Protein AF-A0A1S2LQ61-F1 (afdb_monomer)

Structure (mmCIF, N/CA/C/O backbone):
data_AF-A0A1S2LQ61-F1
#
_entry.id   AF-A0A1S2LQ61-F1
#
loop_
_atom_site.group_PDB
_atom_site.id
_atom_site.type_symbol
_atom_site.label_atom_id
_atom_site.label_alt_id
_atom_site.label_comp_id
_atom_site.label_asym_id
_atom_site.label_entity_id
_atom_site.label_seq_id
_atom_site.pdbx_PDB_ins_code
_atom_site.Cartn_x
_atom_site.Cartn_y
_atom_site.Cartn_z
_atom_site.occupancy
_atom_site.B_iso_or_equiv
_atom_site.auth_seq_id
_atom_site.auth_comp_id
_atom_site.auth_asym_id
_atom_site.auth_atom_id
_atom_site.pdbx_PDB_model_num
ATOM 1 N N . MET A 1 1 ? 24.768 -27.689 24.091 1.00 40.69 1 MET A N 1
ATOM 2 C CA . MET A 1 1 ? 24.657 -27.642 22.615 1.00 40.69 1 MET A CA 1
ATOM 3 C C . MET A 1 1 ? 25.327 -26.343 22.169 1.00 40.69 1 MET A C 1
ATOM 5 O O . MET A 1 1 ? 24.900 -25.297 22.621 1.00 40.69 1 MET A O 1
ATOM 9 N N . LYS A 1 2 ? 26.604 -26.381 21.751 1.00 33.28 2 LYS A N 1
ATOM 10 C CA . LYS A 1 2 ? 27.076 -26.155 20.360 1.00 33.28 2 LYS A CA 1
ATOM 11 C C . LYS A 1 2 ? 26.315 -24.999 19.668 1.00 33.28 2 LYS A C 1
ATOM 13 O O . LYS A 1 2 ? 25.156 -25.185 19.351 1.00 33.28 2 LYS A O 1
ATOM 18 N N . LYS A 1 3 ? 26.871 -23.776 19.663 1.00 41.16 3 LYS A N 1
ATOM 19 C CA . LYS A 1 3 ? 27.756 -23.155 18.635 1.00 41.16 3 LYS A CA 1
ATOM 20 C C . LYS A 1 3 ? 26.956 -22.423 17.545 1.00 41.16 3 LYS A C 1
ATOM 22 O O . LYS A 1 3 ? 26.453 -23.131 16.698 1.00 41.16 3 LYS A O 1
ATOM 27 N N . TYR A 1 4 ? 26.996 -21.084 17.519 1.00 42.62 4 TYR A N 1
ATOM 28 C CA . TYR A 1 4 ? 27.069 -20.209 16.322 1.00 42.62 4 TYR A CA 1
ATOM 29 C C . TYR A 1 4 ? 27.615 -18.849 16.813 1.00 42.62 4 TYR A C 1
ATOM 31 O O . TYR A 1 4 ? 26.923 -18.117 17.503 1.00 42.62 4 TYR A O 1
ATOM 39 N N . ILE A 1 5 ? 28.937 -18.651 16.880 1.00 45.22 5 ILE A N 1
ATOM 40 C CA . ILE A 1 5 ? 29.754 -17.998 15.837 1.00 45.22 5 ILE A CA 1
ATOM 41 C C . ILE A 1 5 ? 29.029 -16.778 15.261 1.00 45.22 5 ILE A C 1
ATOM 43 O O . ILE A 1 5 ? 28.232 -16.896 14.340 1.00 45.22 5 ILE A O 1
ATOM 47 N N . PHE A 1 6 ? 29.344 -15.617 15.827 1.00 44.53 6 PHE A N 1
ATOM 48 C CA . PHE A 1 6 ? 28.932 -14.301 15.359 1.00 44.53 6 PHE A CA 1
ATOM 49 C C . PHE A 1 6 ? 30.201 -13.551 14.942 1.00 44.53 6 PHE A C 1
ATOM 51 O O . PHE A 1 6 ? 30.711 -12.732 15.698 1.00 44.53 6 PHE A O 1
ATOM 58 N N . ILE A 1 7 ? 30.802 -13.933 13.809 1.00 45.78 7 ILE A N 1
ATOM 59 C CA . ILE A 1 7 ? 31.988 -13.263 13.252 1.00 45.78 7 ILE A CA 1
ATOM 60 C C . ILE A 1 7 ? 31.924 -13.268 11.715 1.00 45.78 7 ILE A C 1
ATOM 62 O O . ILE A 1 7 ? 32.084 -14.315 11.096 1.00 45.78 7 ILE A O 1
ATOM 66 N N . LEU A 1 8 ? 31.755 -12.044 11.195 1.00 36.47 8 LEU A N 1
ATOM 67 C CA . LEU A 1 8 ? 32.285 -11.425 9.968 1.00 36.47 8 LEU A CA 1
ATOM 68 C C . LEU A 1 8 ? 31.978 -12.005 8.575 1.00 36.47 8 LEU A C 1
ATOM 70 O O . LEU A 1 8 ? 32.257 -13.164 8.295 1.00 36.47 8 LEU A O 1
ATOM 74 N N . ILE A 1 9 ? 31.587 -11.085 7.673 1.00 39.06 9 ILE A N 1
ATOM 75 C CA . ILE A 1 9 ? 32.210 -10.690 6.377 1.00 39.06 9 ILE A CA 1
ATOM 76 C C . ILE A 1 9 ? 31.086 -9.923 5.621 1.00 39.06 9 ILE A C 1
ATOM 78 O O . ILE A 1 9 ? 30.027 -10.492 5.405 1.00 39.06 9 ILE A O 1
ATOM 82 N N . ILE A 1 10 ? 31.144 -8.617 5.309 1.00 45.34 10 ILE A N 1
ATOM 83 C CA . ILE A 1 10 ? 32.149 -7.909 4.497 1.00 45.34 10 ILE A CA 1
ATOM 84 C C . ILE A 1 10 ? 32.281 -6.432 4.937 1.00 45.34 10 ILE A C 1
ATOM 86 O O . ILE A 1 10 ? 31.367 -5.633 4.766 1.00 45.34 10 ILE A O 1
ATOM 90 N N . PHE A 1 11 ? 33.474 -6.065 5.416 1.00 49.84 11 PHE A N 1
ATOM 91 C CA . PHE A 1 11 ? 34.022 -4.706 5.353 1.00 49.84 11 PHE A CA 1
ATOM 92 C C . PHE A 1 11 ? 35.117 -4.723 4.277 1.00 49.84 11 PHE A C 1
ATOM 94 O O . PHE A 1 11 ? 36.291 -4.906 4.578 1.00 49.84 11 PHE A O 1
ATOM 101 N N . VAL A 1 12 ? 34.699 -4.661 3.013 1.00 39.66 12 VAL A N 1
ATOM 102 C CA . VAL A 1 12 ? 35.484 -4.409 1.789 1.00 39.66 12 VAL A CA 1
ATOM 103 C C . VAL A 1 12 ? 34.396 -3.932 0.810 1.00 39.66 12 VAL A C 1
ATOM 105 O O . VAL A 1 12 ? 33.508 -4.701 0.482 1.00 39.66 12 VAL A O 1
ATOM 108 N N . ILE A 1 13 ? 34.276 -2.679 0.391 1.00 43.69 13 ILE A N 1
ATOM 109 C CA . ILE A 1 13 ? 35.178 -1.981 -0.515 1.00 43.69 13 ILE A CA 1
ATOM 110 C C . ILE A 1 13 ? 34.813 -0.486 -0.406 1.00 43.69 13 ILE A C 1
ATOM 112 O O . ILE A 1 13 ? 33.840 -0.024 -0.996 1.00 43.69 13 ILE A O 1
ATOM 116 N N . SER A 1 14 ? 35.624 0.306 0.296 1.00 42.75 14 SER A N 1
ATOM 117 C CA . SER A 1 14 ? 35.882 1.664 -0.189 1.00 42.75 14 SER A CA 1
ATOM 118 C C . SER A 1 14 ? 36.549 1.498 -1.559 1.00 42.75 14 SER A C 1
ATOM 120 O O . SER A 1 14 ? 37.533 0.765 -1.633 1.00 42.75 14 SER A O 1
ATOM 122 N N . 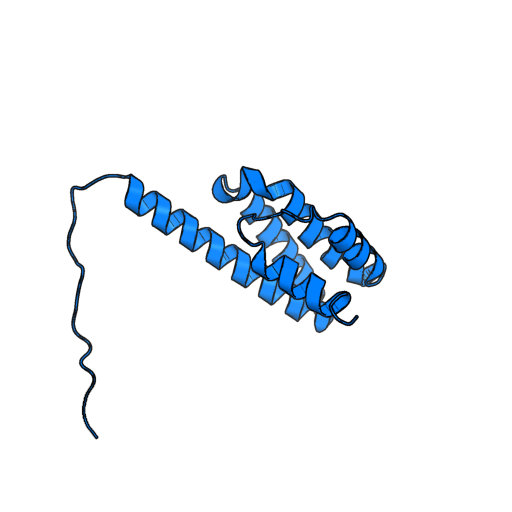SER A 1 15 ? 36.032 2.154 -2.609 1.00 40.84 15 SER A N 1
ATOM 123 C CA . SER A 1 15 ? 36.594 2.288 -3.979 1.00 40.84 15 SER A CA 1
ATOM 124 C C . SER A 1 15 ? 36.119 1.380 -5.143 1.00 40.84 15 SER A C 1
ATOM 126 O O . SER A 1 15 ? 36.878 1.180 -6.085 1.00 40.84 15 SER A O 1
ATOM 128 N N . ILE A 1 16 ? 34.849 0.939 -5.168 1.00 47.12 16 ILE A N 1
ATOM 129 C CA . ILE A 1 16 ? 34.106 0.540 -6.397 1.00 47.12 16 ILE A CA 1
ATOM 130 C C . ILE A 1 16 ? 32.624 0.939 -6.197 1.00 47.12 16 ILE A C 1
ATOM 132 O O . ILE A 1 16 ? 31.835 0.164 -5.686 1.00 47.12 16 ILE A O 1
ATOM 136 N N . GLY A 1 17 ? 32.263 2.217 -6.336 1.00 42.59 17 GLY A N 1
ATOM 137 C CA . GLY A 1 17 ? 31.536 2.710 -7.515 1.00 42.59 17 GLY A CA 1
ATOM 138 C C . GLY A 1 17 ? 30.045 2.914 -7.190 1.00 42.59 17 GLY A C 1
ATOM 139 O O . GLY A 1 17 ? 29.360 1.937 -6.911 1.00 42.59 17 GLY A O 1
ATOM 140 N N . CYS A 1 18 ? 29.551 4.161 -7.228 1.00 52.66 18 CYS A N 1
ATOM 141 C CA . CYS A 1 18 ? 28.239 4.665 -6.749 1.00 52.66 18 CYS A CA 1
ATOM 142 C C . CYS A 1 18 ? 26.962 3.832 -7.035 1.00 52.66 18 CYS A C 1
ATOM 144 O O . CYS A 1 18 ? 25.899 4.151 -6.518 1.00 52.66 18 CYS A O 1
ATOM 146 N N . SER A 1 19 ? 27.026 2.777 -7.849 1.00 57.53 19 SER A N 1
ATOM 147 C CA . SER A 1 19 ? 25.897 1.902 -8.185 1.00 57.53 19 SER A CA 1
ATOM 148 C C . SER A 1 19 ? 25.439 0.963 -7.058 1.00 57.53 19 SER A C 1
ATOM 150 O O . SER A 1 19 ? 24.285 0.546 -7.056 1.00 57.53 19 SER A O 1
ATOM 152 N N . GLN A 1 20 ? 26.309 0.612 -6.102 1.00 59.50 20 GLN A N 1
ATOM 153 C CA . GLN A 1 20 ? 25.947 -0.339 -5.042 1.00 59.50 20 GLN A CA 1
ATOM 154 C C . GLN A 1 20 ? 25.180 0.342 -3.897 1.00 59.50 20 GLN A C 1
ATOM 156 O O . GLN A 1 20 ? 24.223 -0.229 -3.388 1.00 59.50 20 GLN A O 1
ATOM 161 N N . GLU A 1 21 ? 25.536 1.587 -3.560 1.00 68.31 21 GLU A N 1
ATOM 162 C CA . GLU A 1 21 ? 24.809 2.419 -2.587 1.00 68.31 21 GLU A CA 1
ATOM 163 C C . GLU A 1 21 ? 23.395 2.752 -3.083 1.00 68.31 21 GLU A C 1
ATOM 165 O O . GLU A 1 21 ? 22.437 2.582 -2.336 1.00 68.31 21 GLU A O 1
ATOM 170 N N . ALA A 1 22 ? 23.249 3.104 -4.367 1.00 71.88 22 ALA A N 1
ATOM 171 C CA . ALA A 1 22 ? 21.947 3.382 -4.975 1.00 71.88 22 ALA A CA 1
ATOM 172 C C . ALA A 1 22 ? 21.015 2.155 -4.981 1.00 71.88 22 ALA A C 1
ATOM 174 O O . ALA A 1 22 ? 19.823 2.282 -4.714 1.00 71.88 22 ALA A O 1
ATOM 175 N N . ASN A 1 23 ? 21.548 0.955 -5.242 1.00 75.81 23 ASN A N 1
ATOM 176 C CA . ASN A 1 23 ? 20.752 -0.276 -5.188 1.00 75.81 23 ASN A CA 1
ATOM 177 C C . ASN A 1 23 ? 20.336 -0.642 -3.755 1.00 75.81 23 ASN A C 1
ATOM 179 O O . ASN A 1 23 ? 19.212 -1.089 -3.552 1.00 75.81 23 ASN A O 1
ATOM 183 N N . VAL A 1 24 ? 21.209 -0.431 -2.763 1.00 85.19 24 VAL A N 1
ATOM 184 C CA . VAL A 1 24 ? 20.872 -0.655 -1.346 1.00 85.19 24 VAL A CA 1
ATOM 185 C C . VAL A 1 24 ? 19.811 0.336 -0.873 1.00 85.19 24 VAL A C 1
ATOM 187 O O . VAL A 1 24 ? 18.873 -0.063 -0.190 1.00 85.19 24 VAL A O 1
ATOM 190 N N . GLU A 1 25 ? 19.921 1.607 -1.259 1.00 86.31 25 GLU A N 1
ATOM 191 C CA . GLU A 1 25 ? 18.915 2.622 -0.940 1.00 86.31 25 GLU A CA 1
ATOM 192 C C . GLU A 1 25 ? 17.564 2.305 -1.589 1.00 86.31 25 GLU A C 1
ATOM 194 O O . GLU A 1 25 ? 16.536 2.390 -0.920 1.00 86.31 25 GLU A O 1
ATOM 199 N N . LYS A 1 26 ? 17.562 1.872 -2.857 1.00 86.56 26 LYS A N 1
ATOM 200 C CA . LYS A 1 26 ? 16.341 1.455 -3.557 1.00 86.56 26 LYS A CA 1
ATOM 201 C C . LYS A 1 26 ? 15.638 0.328 -2.799 1.00 86.56 26 LYS A C 1
ATOM 203 O O . LYS A 1 26 ? 14.453 0.441 -2.513 1.00 86.56 26 LYS A O 1
ATOM 208 N N . GLU A 1 27 ? 16.364 -0.730 -2.444 1.00 89.06 27 GLU A N 1
ATOM 209 C CA . GLU A 1 27 ? 15.818 -1.855 -1.671 1.00 89.06 27 GLU A CA 1
ATOM 210 C C . GLU A 1 27 ? 15.345 -1.436 -0.274 1.00 89.06 27 GLU A C 1
ATOM 212 O O . GLU A 1 27 ? 14.295 -1.883 0.180 1.00 89.06 27 GLU A O 1
ATOM 217 N N . LEU A 1 28 ? 16.065 -0.534 0.397 1.00 91.50 28 LEU A N 1
ATOM 218 C CA . LEU A 1 28 ? 15.639 -0.005 1.691 1.00 91.50 28 LEU A CA 1
ATOM 219 C C . LEU A 1 28 ? 14.295 0.722 1.579 1.00 91.50 28 LEU A C 1
ATOM 221 O O . LEU A 1 28 ? 13.404 0.474 2.383 1.00 91.50 28 LEU A O 1
ATOM 225 N N . GLN A 1 29 ? 14.138 1.579 0.569 1.00 91.75 29 GLN A N 1
ATOM 226 C CA . GLN A 1 29 ? 12.897 2.318 0.332 1.00 91.75 29 GLN A CA 1
ATOM 227 C C . GLN A 1 29 ? 11.739 1.382 -0.033 1.00 91.75 29 GLN A C 1
ATOM 229 O O . GLN A 1 29 ? 10.616 1.617 0.403 1.00 91.75 29 G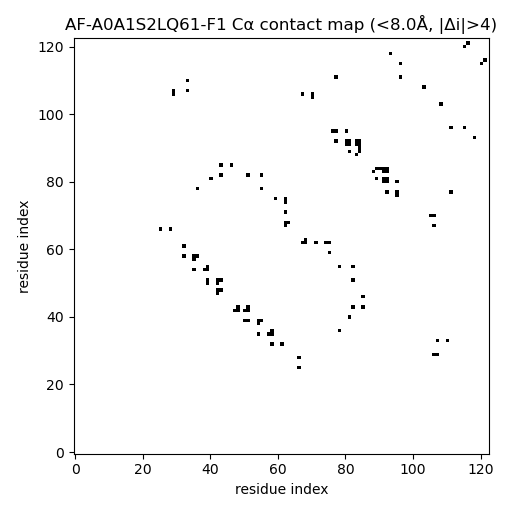LN A O 1
ATOM 234 N N . LYS A 1 30 ? 12.000 0.304 -0.785 1.00 90.75 30 LYS A N 1
ATOM 235 C CA . LYS A 1 30 ? 10.994 -0.735 -1.054 1.00 90.75 30 LYS A CA 1
ATOM 236 C C . LYS A 1 30 ? 10.505 -1.393 0.229 1.00 90.75 30 LYS A C 1
ATOM 238 O O . LYS A 1 30 ? 9.302 -1.453 0.441 1.00 90.75 30 LYS A O 1
ATOM 243 N N . ASN A 1 31 ? 11.423 -1.844 1.082 1.00 91.31 31 ASN A N 1
ATOM 244 C CA . ASN A 1 31 ? 11.065 -2.480 2.350 1.00 91.31 31 ASN A CA 1
ATOM 245 C C . ASN A 1 31 ? 10.271 -1.519 3.246 1.00 91.31 31 ASN A C 1
ATOM 247 O O . ASN A 1 31 ? 9.258 -1.909 3.809 1.00 91.31 31 ASN A O 1
ATOM 251 N N . GLU A 1 32 ? 10.672 -0.246 3.293 1.00 93.81 32 GLU A N 1
ATOM 252 C CA . GLU A 1 32 ? 9.946 0.805 4.016 1.00 93.81 32 GLU A CA 1
ATOM 253 C C . GLU A 1 32 ? 8.498 0.952 3.508 1.00 93.81 32 GLU A C 1
ATOM 255 O O . GLU A 1 32 ? 7.569 1.050 4.304 1.00 93.81 32 GLU A O 1
ATOM 260 N N . MET A 1 33 ? 8.285 0.918 2.185 1.00 94.50 33 MET A N 1
ATOM 261 C CA . MET A 1 33 ? 6.943 0.959 1.591 1.00 94.50 33 MET A CA 1
ATOM 262 C C . MET A 1 33 ? 6.123 -0.283 1.952 1.00 94.50 33 MET A C 1
ATOM 264 O O . MET A 1 33 ? 4.947 -0.167 2.287 1.00 94.50 33 MET A O 1
ATOM 268 N N . VAL A 1 34 ? 6.730 -1.470 1.884 1.00 92.81 34 VAL A N 1
ATOM 269 C CA . VAL A 1 34 ? 6.076 -2.739 2.236 1.00 92.81 34 VAL A CA 1
ATOM 270 C C . VAL A 1 34 ? 5.600 -2.726 3.689 1.00 92.81 34 VAL A C 1
ATOM 272 O O . VAL A 1 34 ? 4.445 -3.073 3.952 1.00 92.81 34 VAL A O 1
ATOM 275 N N . ASP A 1 35 ? 6.453 -2.281 4.611 1.00 93.75 35 ASP A N 1
ATOM 276 C CA . ASP A 1 35 ? 6.121 -2.170 6.032 1.00 93.75 35 ASP A CA 1
ATOM 277 C C . ASP A 1 35 ? 4.943 -1.203 6.236 1.00 93.75 35 ASP A C 1
ATOM 279 O O . ASP A 1 35 ? 3.940 -1.568 6.853 1.00 93.75 35 ASP A O 1
ATOM 283 N N . LEU A 1 36 ? 4.996 -0.012 5.624 1.00 95.19 36 LEU A N 1
ATOM 284 C CA . LEU A 1 36 ? 3.914 0.974 5.710 1.00 95.19 36 LEU A CA 1
ATOM 285 C C . LEU A 1 36 ? 2.583 0.447 5.166 1.00 95.19 36 LEU A C 1
ATOM 287 O O . LEU A 1 36 ? 1.543 0.648 5.790 1.00 95.19 36 LEU A O 1
ATOM 291 N N . LEU A 1 37 ? 2.589 -0.223 4.011 1.00 93.50 37 LEU A N 1
ATOM 292 C CA . LEU A 1 37 ? 1.372 -0.780 3.414 1.00 93.50 37 LEU A CA 1
ATOM 293 C C . LEU A 1 37 ? 0.799 -1.933 4.243 1.00 93.50 37 LEU A C 1
ATOM 295 O O . LEU A 1 37 ? -0.421 -2.093 4.312 1.00 93.50 37 LEU A O 1
ATOM 299 N N . THR A 1 38 ? 1.658 -2.717 4.892 1.00 92.00 38 THR A N 1
ATOM 300 C CA . THR A 1 38 ? 1.238 -3.797 5.793 1.00 92.00 38 THR A CA 1
ATOM 301 C C . THR A 1 38 ? 0.568 -3.228 7.040 1.00 92.00 38 THR A C 1
ATOM 303 O O . THR A 1 38 ? -0.575 -3.587 7.335 1.00 92.00 38 THR A O 1
ATOM 306 N N . ASP A 1 39 ? 1.217 -2.270 7.706 1.00 92.62 39 ASP A N 1
ATOM 307 C CA . ASP A 1 39 ? 0.654 -1.571 8.864 1.00 92.62 39 ASP A CA 1
ATOM 308 C C . ASP A 1 39 ? -0.656 -0.866 8.498 1.00 92.62 39 ASP A C 1
ATOM 310 O O . ASP A 1 39 ? -1.623 -0.873 9.265 1.00 92.62 39 ASP A O 1
ATOM 314 N N . TYR A 1 40 ? -0.723 -0.282 7.302 1.00 90.81 40 TYR A N 1
ATOM 315 C CA . TYR A 1 40 ? -1.918 0.378 6.797 1.00 90.81 40 TYR A CA 1
ATOM 316 C C . TYR A 1 40 ? -3.104 -0.586 6.674 1.00 90.81 40 TYR A C 1
ATOM 318 O O . TYR A 1 40 ? -4.179 -0.302 7.211 1.00 90.81 40 TYR A O 1
ATOM 326 N N . ARG A 1 41 ? -2.903 -1.754 6.045 1.00 89.19 41 ARG A N 1
ATOM 327 C CA . ARG A 1 41 ? -3.923 -2.815 5.921 1.00 89.19 41 ARG A CA 1
ATOM 328 C C . ARG A 1 41 ? -4.381 -3.315 7.290 1.00 89.19 41 ARG A C 1
ATOM 330 O O . ARG A 1 41 ? -5.585 -3.423 7.536 1.00 89.19 41 ARG A O 1
ATOM 337 N N . GLU A 1 42 ? -3.443 -3.582 8.199 1.00 89.94 42 GLU A N 1
ATOM 338 C CA . GLU A 1 42 ? -3.763 -4.077 9.539 1.00 89.94 42 GLU A CA 1
ATOM 339 C C . GLU A 1 42 ? -4.594 -3.050 10.323 1.00 89.94 42 GLU A C 1
ATOM 341 O O . GLU A 1 42 ? -5.663 -3.380 10.845 1.00 89.94 42 GLU A O 1
ATOM 346 N N . ASN A 1 43 ? -4.166 -1.785 10.364 1.00 87.88 43 ASN A N 1
ATOM 347 C CA . ASN A 1 43 ? -4.884 -0.739 11.094 1.00 87.88 43 ASN A CA 1
ATOM 348 C C . ASN A 1 43 ? -6.266 -0.449 10.489 1.00 87.88 43 ASN A C 1
ATOM 350 O O . ASN A 1 43 ? -7.215 -0.215 11.245 1.00 87.88 43 ASN A O 1
ATOM 354 N N . LEU A 1 44 ? -6.411 -0.530 9.161 1.00 85.44 44 LEU A N 1
ATOM 355 C CA . LEU A 1 44 ? -7.708 -0.423 8.492 1.00 85.44 44 LEU A CA 1
ATOM 356 C C . LEU A 1 44 ? -8.650 -1.556 8.927 1.00 85.44 44 LEU A C 1
ATOM 358 O O . LEU A 1 44 ? -9.788 -1.286 9.314 1.00 85.44 44 LEU A O 1
ATOM 362 N N . SER A 1 45 ? -8.163 -2.802 8.959 1.00 84.62 45 SER A N 1
ATOM 363 C CA . SER A 1 45 ? -8.947 -3.971 9.396 1.00 84.62 45 SER A CA 1
ATOM 364 C C . SER A 1 45 ? -9.391 -3.893 10.865 1.00 84.62 45 SER A C 1
ATOM 366 O O . SER A 1 45 ? -10.434 -4.428 11.243 1.00 84.62 45 SER A O 1
ATOM 368 N N . LEU A 1 46 ? -8.617 -3.185 11.693 1.00 87.44 46 LEU A N 1
ATOM 369 C CA . LEU A 1 46 ? -8.894 -2.944 13.109 1.00 87.44 46 LEU A CA 1
ATOM 370 C C . LEU A 1 46 ? -9.699 -1.658 13.363 1.00 87.44 46 LEU A C 1
ATOM 372 O O . LEU A 1 46 ? -9.924 -1.311 14.524 1.00 87.44 46 LEU A O 1
ATOM 376 N N . PHE A 1 47 ? -10.129 -0.948 12.313 1.00 84.94 47 PHE A N 1
ATOM 377 C CA . PHE A 1 47 ? -10.857 0.326 12.388 1.00 84.94 47 PHE A CA 1
ATOM 378 C C . PHE A 1 47 ? -10.121 1.431 13.177 1.00 84.94 47 PHE A C 1
ATOM 380 O O . PHE A 1 47 ? -10.739 2.296 13.805 1.00 84.94 47 PHE A O 1
ATOM 387 N N . LYS A 1 48 ? -8.783 1.423 13.149 1.00 86.00 48 LYS A N 1
ATOM 388 C CA . LYS A 1 48 ? -7.911 2.407 13.812 1.00 86.00 48 LYS A CA 1
ATOM 389 C C . LYS A 1 48 ? -7.700 3.639 12.927 1.00 86.00 48 LYS A C 1
ATOM 391 O O . LYS A 1 48 ? -6.645 3.848 12.337 1.00 86.00 48 LYS A O 1
ATOM 396 N N . TYR A 1 49 ? -8.754 4.437 12.769 1.00 82.94 49 TYR A N 1
ATOM 397 C CA . TYR A 1 49 ? -8.807 5.466 11.723 1.00 82.94 49 TYR A CA 1
ATOM 398 C C . TYR A 1 49 ? -7.777 6.597 11.858 1.00 82.94 49 TYR A C 1
ATOM 400 O O . TYR A 1 49 ? -7.388 7.167 10.843 1.00 82.94 49 TYR A O 1
ATOM 408 N N . VAL A 1 50 ? -7.333 6.927 13.075 1.00 86.44 50 VAL A N 1
ATOM 409 C CA . VAL A 1 50 ? -6.314 7.971 13.288 1.00 86.44 50 VAL A CA 1
ATOM 410 C C . VAL A 1 50 ? -4.956 7.495 12.773 1.00 86.44 50 VAL A C 1
ATOM 412 O O . VAL A 1 50 ? -4.271 8.223 12.059 1.00 86.44 50 VAL A O 1
ATOM 415 N N . GLU A 1 51 ? -4.590 6.258 13.096 1.00 90.75 51 GLU A N 1
ATOM 416 C CA . GLU A 1 51 ? -3.376 5.599 12.626 1.00 90.75 51 GLU A CA 1
ATOM 417 C C . GLU A 1 51 ? -3.410 5.410 11.104 1.00 90.75 51 GLU A C 1
ATOM 419 O O . GLU A 1 51 ? -2.425 5.684 10.427 1.00 90.75 51 GLU A O 1
ATOM 424 N N . VAL A 1 52 ? -4.567 5.038 10.546 1.00 88.75 52 VAL A N 1
ATOM 425 C CA . VAL A 1 52 ? -4.781 4.956 9.091 1.00 88.75 52 VAL A CA 1
ATOM 426 C C . VAL A 1 52 ? -4.544 6.309 8.415 1.00 88.75 52 VAL A C 1
ATOM 428 O O . VAL A 1 52 ? -3.891 6.361 7.378 1.00 88.75 52 VAL A O 1
ATOM 431 N N . GLU A 1 53 ? -5.040 7.417 8.972 1.00 91.00 53 GLU A N 1
ATOM 432 C CA . GLU A 1 53 ? -4.823 8.748 8.388 1.00 91.00 53 GLU A CA 1
ATOM 433 C C . GLU A 1 53 ? -3.341 9.155 8.410 1.00 91.00 53 GLU A C 1
ATOM 435 O O . GLU A 1 53 ? -2.837 9.705 7.431 1.00 91.00 53 GLU A O 1
ATOM 440 N N . GLN A 1 54 ? -2.622 8.831 9.489 1.00 93.56 54 GLN A N 1
ATOM 441 C CA . GLN A 1 54 ? -1.179 9.074 9.587 1.00 93.56 54 GLN A CA 1
ATOM 442 C C . GLN A 1 54 ? -0.398 8.252 8.557 1.00 93.56 54 GLN A C 1
ATOM 444 O O . GLN A 1 54 ? 0.362 8.818 7.771 1.00 93.56 54 GLN A O 1
ATOM 449 N N . LEU A 1 55 ? -0.653 6.944 8.498 1.00 94.56 55 LEU A N 1
ATOM 450 C CA . LEU A 1 55 ? -0.015 6.035 7.546 1.00 94.56 55 LEU A CA 1
ATOM 451 C C . LEU A 1 55 ? -0.324 6.425 6.094 1.00 94.56 55 LEU A C 1
ATOM 453 O O . LEU A 1 55 ? 0.572 6.415 5.255 1.00 94.56 55 LEU A O 1
ATOM 457 N N . TYR A 1 56 ? -1.553 6.861 5.795 1.00 93.31 56 TYR A N 1
ATOM 458 C CA . TYR A 1 56 ? -1.921 7.376 4.472 1.00 93.31 56 TYR A CA 1
ATOM 459 C C . TYR A 1 56 ? -1.030 8.556 4.051 1.00 93.31 56 TYR A C 1
ATOM 461 O O . TYR A 1 56 ? -0.524 8.592 2.929 1.00 93.31 56 TYR A O 1
ATOM 469 N N . ILE A 1 57 ? -0.794 9.509 4.956 1.00 93.94 57 ILE A N 1
ATOM 470 C CA . ILE A 1 57 ? 0.081 10.661 4.696 1.00 93.94 57 ILE A CA 1
ATOM 471 C C . ILE A 1 57 ? 1.534 10.209 4.495 1.00 93.94 57 ILE A C 1
ATOM 473 O O . ILE A 1 57 ? 2.203 10.690 3.577 1.00 93.94 57 ILE A O 1
ATOM 477 N N . GLU A 1 58 ? 2.031 9.290 5.324 1.00 95.81 58 GLU A N 1
ATOM 478 C CA . GLU A 1 58 ? 3.396 8.756 5.223 1.00 95.81 58 GLU A CA 1
ATOM 479 C C . GLU A 1 58 ? 3.634 8.034 3.893 1.00 95.81 58 GLU A C 1
ATOM 481 O O . GLU A 1 58 ? 4.617 8.322 3.204 1.00 95.81 58 GLU A O 1
ATOM 486 N N . ILE A 1 59 ? 2.687 7.195 3.470 1.00 95.94 59 ILE A N 1
ATOM 487 C CA . ILE A 1 59 ? 2.729 6.507 2.179 1.00 95.94 59 ILE A CA 1
ATOM 488 C C . ILE A 1 59 ? 2.716 7.520 1.028 1.00 95.94 59 ILE A C 1
ATOM 490 O O . ILE A 1 59 ? 3.586 7.466 0.157 1.00 95.94 59 ILE A O 1
ATOM 494 N N . LYS A 1 60 ? 1.802 8.503 1.031 1.00 94.81 60 LYS A N 1
ATOM 495 C CA . LYS A 1 60 ? 1.747 9.535 -0.026 1.00 94.81 60 LYS A CA 1
ATOM 496 C C . LYS A 1 60 ? 3.045 10.337 -0.114 1.00 94.81 60 LYS A C 1
ATOM 498 O O . LYS A 1 60 ? 3.499 10.636 -1.217 1.00 94.81 60 LYS A O 1
ATOM 503 N N . ASN A 1 61 ? 3.680 10.643 1.017 1.00 95.00 61 ASN A N 1
ATOM 504 C CA . ASN A 1 61 ? 4.994 11.285 1.025 1.00 95.00 61 ASN A CA 1
ATOM 505 C C . ASN A 1 61 ? 6.068 10.373 0.426 1.00 95.00 61 ASN A C 1
ATOM 507 O O . ASN A 1 61 ? 6.886 10.830 -0.372 1.00 95.00 61 ASN A O 1
ATOM 511 N N . MET A 1 62 ? 6.062 9.087 0.770 1.00 94.88 62 MET A N 1
ATOM 512 C CA . MET A 1 62 ? 7.025 8.129 0.242 1.00 94.88 62 MET A CA 1
ATOM 513 C C . MET A 1 62 ? 6.904 7.946 -1.274 1.00 94.88 62 MET A C 1
ATOM 515 O O . MET A 1 62 ? 7.926 7.879 -1.955 1.00 94.88 62 MET A O 1
ATOM 519 N N . LEU A 1 63 ? 5.685 7.961 -1.815 1.00 94.81 63 LEU A N 1
ATOM 520 C CA . LEU A 1 63 ? 5.419 7.844 -3.253 1.00 94.81 63 LEU A CA 1
ATOM 521 C C . LEU A 1 63 ? 6.034 8.971 -4.094 1.00 94.81 63 LEU A C 1
ATOM 523 O O . LEU A 1 63 ? 6.226 8.812 -5.302 1.00 94.81 63 LEU A O 1
ATOM 527 N N . THR A 1 64 ? 6.401 10.096 -3.474 1.00 93.75 64 THR A N 1
ATOM 528 C CA . THR A 1 64 ? 7.112 11.188 -4.158 1.00 93.75 64 THR A CA 1
ATOM 529 C C . THR A 1 64 ? 8.560 10.840 -4.516 1.00 93.75 64 THR A C 1
ATOM 531 O O . THR A 1 64 ? 9.129 11.502 -5.384 1.00 93.75 64 THR A O 1
ATOM 534 N N . LYS A 1 65 ? 9.150 9.800 -3.904 1.00 92.69 65 LYS A N 1
ATOM 535 C CA . LYS A 1 65 ? 10.518 9.341 -4.192 1.00 92.69 65 LYS A CA 1
ATOM 536 C C . LYS A 1 65 ? 10.609 8.750 -5.611 1.00 92.69 65 LYS A C 1
ATOM 538 O O . LYS A 1 65 ? 9.695 8.063 -6.069 1.00 92.69 65 LYS A O 1
ATOM 543 N N . ASP A 1 66 ? 11.740 8.969 -6.286 1.00 90.38 66 ASP A N 1
ATOM 544 C CA . ASP A 1 66 ? 11.959 8.547 -7.683 1.00 90.38 66 ASP A CA 1
ATOM 545 C C . ASP A 1 66 ? 11.906 7.025 -7.883 1.00 90.38 66 ASP A C 1
ATOM 547 O O . ASP A 1 66 ? 11.515 6.559 -8.950 1.00 90.38 66 ASP A O 1
ATOM 551 N N . VAL A 1 67 ? 12.249 6.240 -6.854 1.00 90.56 67 VAL A N 1
ATOM 552 C CA . VAL A 1 67 ? 12.178 4.766 -6.886 1.00 90.56 67 VAL A CA 1
ATOM 553 C C . VAL A 1 67 ? 10.788 4.241 -7.263 1.00 90.56 67 VAL A C 1
ATOM 555 O O . VAL A 1 67 ? 10.701 3.164 -7.844 1.00 90.56 67 VAL A O 1
ATOM 558 N N . PHE A 1 68 ? 9.731 5.001 -6.962 1.00 93.44 68 PHE A N 1
ATOM 559 C CA . PHE A 1 68 ? 8.340 4.625 -7.205 1.00 93.44 68 PHE A CA 1
ATOM 560 C C . PHE A 1 68 ? 7.749 5.312 -8.434 1.00 93.44 68 PHE A C 1
ATOM 562 O O . PHE A 1 68 ? 6.554 5.197 -8.656 1.00 93.44 68 PHE A O 1
ATOM 569 N N . ALA A 1 69 ? 8.529 6.065 -9.217 1.00 91.56 69 ALA A N 1
ATOM 570 C CA . ALA A 1 69 ? 7.982 6.879 -10.303 1.00 91.56 69 ALA A CA 1
ATOM 571 C C . ALA A 1 69 ? 7.216 6.056 -11.355 1.00 91.56 69 ALA A C 1
ATOM 573 O O . ALA A 1 69 ? 6.214 6.539 -11.874 1.00 91.56 69 ALA A O 1
ATOM 574 N N . GLU A 1 70 ? 7.673 4.834 -11.643 1.00 90.75 70 GLU A N 1
ATOM 575 C CA . GLU A 1 70 ? 7.041 3.926 -12.611 1.00 90.75 70 GLU A CA 1
ATOM 576 C C . GLU A 1 70 ? 5.746 3.305 -12.063 1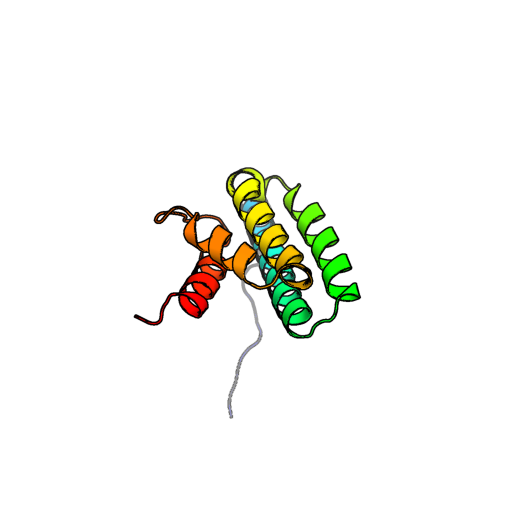.00 90.75 70 GLU A C 1
ATOM 578 O O . GLU A 1 70 ? 4.761 3.216 -12.787 1.00 90.75 70 GLU A O 1
ATOM 583 N N . ASP A 1 71 ? 5.716 2.960 -10.773 1.00 91.75 71 ASP A N 1
ATOM 584 C CA . ASP A 1 71 ? 4.577 2.293 -10.127 1.00 91.75 71 ASP A CA 1
ATOM 585 C C . ASP A 1 71 ? 3.611 3.260 -9.425 1.00 91.75 71 ASP A C 1
ATOM 587 O O . ASP A 1 71 ? 2.593 2.837 -8.878 1.00 91.75 71 ASP A O 1
ATOM 591 N N . ARG A 1 72 ? 3.925 4.562 -9.395 1.00 93.56 72 ARG A N 1
ATOM 592 C CA . ARG A 1 72 ? 3.241 5.552 -8.547 1.00 93.56 72 ARG A CA 1
ATOM 593 C C . ARG A 1 72 ? 1.733 5.527 -8.729 1.00 93.56 72 ARG A C 1
ATOM 595 O O . ARG A 1 72 ? 1.023 5.534 -7.737 1.00 93.56 72 ARG A O 1
ATOM 602 N N . GLU A 1 73 ? 1.257 5.494 -9.967 1.00 93.19 73 GLU A N 1
ATOM 603 C CA . GLU A 1 73 ? -0.177 5.506 -10.267 1.00 93.19 73 GLU A CA 1
ATOM 604 C C . GLU A 1 73 ? -0.891 4.281 -9.678 1.00 93.19 73 GLU A C 1
ATOM 606 O O . GLU A 1 73 ? -1.912 4.421 -9.006 1.00 93.19 73 GLU A O 1
ATOM 611 N N . VAL A 1 74 ? -0.312 3.089 -9.851 1.00 93.94 74 VAL A N 1
ATOM 612 C CA . VAL A 1 74 ? -0.863 1.842 -9.303 1.00 93.94 74 VAL A CA 1
ATOM 613 C C . VAL A 1 74 ? -0.830 1.865 -7.776 1.00 93.94 74 VAL A C 1
ATOM 615 O O . VAL A 1 74 ? -1.814 1.512 -7.130 1.00 93.94 74 VAL A O 1
ATOM 618 N N . LEU A 1 75 ? 0.276 2.326 -7.191 1.00 93.94 75 LEU A N 1
ATOM 619 C CA . LEU A 1 75 ? 0.435 2.457 -5.744 1.00 93.94 75 LEU A CA 1
ATOM 620 C C . LEU A 1 75 ? -0.543 3.467 -5.132 1.00 93.94 75 LEU A C 1
ATOM 622 O O . LEU A 1 75 ? -1.099 3.221 -4.064 1.00 93.94 75 LEU A O 1
ATOM 626 N N . GLU A 1 76 ? -0.770 4.599 -5.795 1.00 95.00 76 GLU A N 1
ATOM 627 C CA . GLU A 1 76 ? -1.762 5.587 -5.373 1.00 95.00 76 GLU A CA 1
ATOM 628 C C . GLU A 1 76 ? -3.173 5.004 -5.445 1.00 95.00 76 GLU A C 1
ATOM 630 O O . GLU A 1 76 ? -3.907 5.104 -4.464 1.00 95.00 76 GLU A O 1
ATOM 635 N N . GLY A 1 77 ? -3.525 4.330 -6.545 1.00 94.44 77 GLY A N 1
ATOM 636 C CA . GLY A 1 77 ? -4.816 3.655 -6.688 1.00 94.44 77 GLY A CA 1
ATOM 637 C C . GLY A 1 77 ? -5.042 2.578 -5.626 1.00 94.44 77 GLY A C 1
ATOM 638 O O . GLY A 1 77 ? -6.120 2.501 -5.032 1.00 94.44 77 GLY A O 1
ATOM 639 N N . TYR A 1 78 ? -4.006 1.801 -5.311 1.00 93.94 78 TYR A N 1
ATOM 640 C CA . TYR A 1 78 ? -4.035 0.790 -4.257 1.00 93.94 78 TYR A CA 1
ATOM 641 C C . TYR A 1 78 ? -4.337 1.404 -2.883 1.00 93.94 78 TYR A C 1
ATOM 643 O O . TYR A 1 78 ? -5.250 0.976 -2.177 1.00 93.94 78 TYR A O 1
ATOM 651 N N . VAL A 1 79 ? -3.613 2.462 -2.517 1.00 94.12 79 VAL A N 1
ATOM 652 C CA . VAL A 1 79 ? -3.769 3.128 -1.217 1.00 94.12 79 VAL A CA 1
ATOM 653 C C . VAL A 1 79 ? -5.112 3.857 -1.122 1.00 94.12 79 VAL A C 1
ATOM 655 O O . VAL A 1 79 ? -5.785 3.781 -0.095 1.00 94.12 79 VAL A O 1
ATOM 658 N N . GLU A 1 80 ? -5.536 4.549 -2.181 1.00 93.69 80 GLU A N 1
ATOM 659 C CA . GLU A 1 80 ? -6.801 5.292 -2.206 1.00 93.69 80 GLU A CA 1
ATOM 660 C C . GLU A 1 80 ? -8.021 4.369 -2.167 1.00 93.69 80 GLU A C 1
ATOM 662 O O . GLU A 1 80 ? -9.001 4.666 -1.477 1.00 93.69 80 GLU A O 1
ATOM 667 N N . SER A 1 81 ? -7.972 3.238 -2.868 1.00 92.88 81 SER A N 1
ATOM 668 C CA . SER A 1 81 ? -9.068 2.267 -2.873 1.00 92.88 81 SER A CA 1
ATOM 669 C C . SER A 1 81 ? -9.239 1.586 -1.508 1.00 92.88 81 SER A C 1
ATOM 671 O O . SER A 1 81 ? -10.371 1.478 -1.026 1.00 92.88 81 SER A O 1
ATOM 673 N N . LEU A 1 82 ? -8.139 1.248 -0.824 1.00 89.94 82 LEU A N 1
ATOM 674 C CA . LEU A 1 82 ? -8.154 0.809 0.576 1.00 89.94 82 LEU A CA 1
ATOM 675 C C . LEU A 1 82 ? -8.670 1.904 1.520 1.00 89.94 82 LEU A C 1
ATOM 677 O O . LEU A 1 82 ? -9.527 1.635 2.361 1.00 89.94 82 L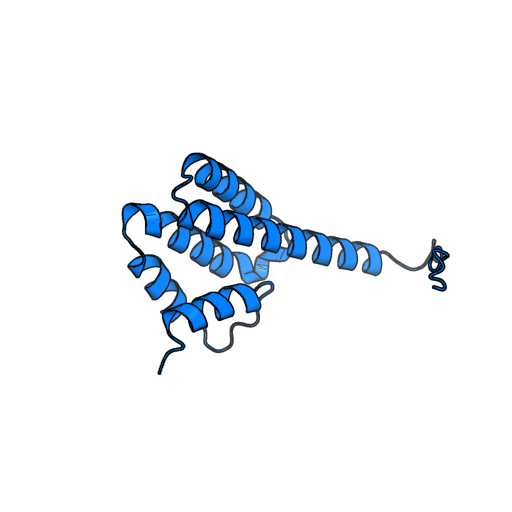EU A O 1
ATOM 681 N N . TYR A 1 83 ? -8.217 3.153 1.366 1.00 88.31 83 TYR A N 1
ATOM 682 C CA . TYR A 1 83 ? -8.682 4.264 2.204 1.00 88.31 83 TYR A CA 1
ATOM 683 C C . TYR A 1 83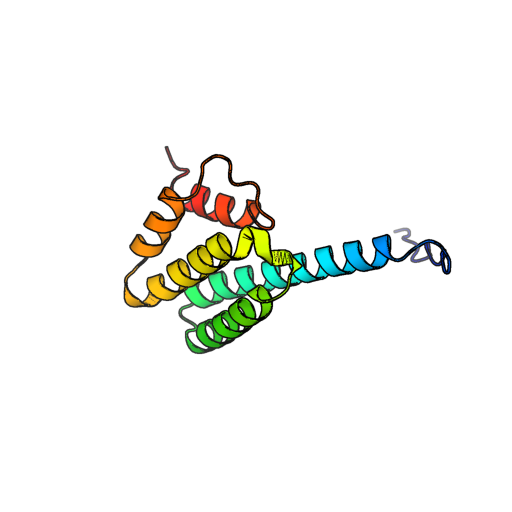 ? -10.199 4.444 2.120 1.00 88.31 83 TYR A C 1
ATOM 685 O O . TYR A 1 83 ? -10.874 4.577 3.143 1.00 88.31 83 TYR A O 1
ATOM 693 N N . ARG A 1 84 ? -10.746 4.423 0.899 1.00 88.06 84 ARG A N 1
ATOM 694 C CA . ARG A 1 84 ? -12.184 4.588 0.644 1.00 88.06 84 ARG A CA 1
ATOM 695 C C . ARG A 1 84 ? -13.011 3.419 1.161 1.00 88.06 84 ARG A C 1
ATOM 697 O O . ARG A 1 84 ? -14.180 3.620 1.492 1.00 88.06 84 ARG A O 1
ATOM 704 N N . ALA A 1 85 ? -12.418 2.234 1.322 1.00 81.38 85 ALA A N 1
ATOM 705 C CA . ALA A 1 85 ? -13.124 1.070 1.848 1.00 81.38 85 ALA A CA 1
ATOM 706 C C . ALA A 1 85 ? -13.704 1.296 3.256 1.00 81.38 85 ALA A C 1
ATOM 708 O O . ALA A 1 85 ? -14.706 0.671 3.606 1.00 81.38 85 ALA A O 1
ATOM 709 N N . L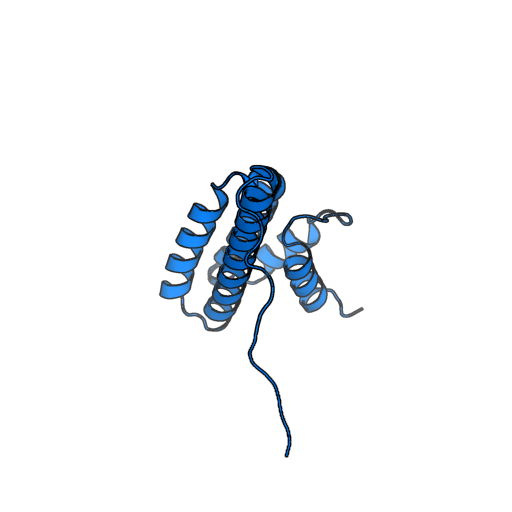YS A 1 86 ? -13.145 2.233 4.039 1.00 76.25 86 LYS A N 1
ATOM 710 C CA . LYS A 1 86 ? -13.677 2.592 5.363 1.00 76.25 86 LYS A CA 1
ATOM 711 C C . LYS A 1 86 ? -15.060 3.254 5.316 1.00 76.25 86 LYS A C 1
ATOM 713 O O . LYS A 1 86 ? -15.863 3.037 6.218 1.00 76.25 86 LYS A O 1
ATOM 718 N N . ASP A 1 87 ? -15.326 4.055 4.283 1.00 81.38 87 ASP A N 1
ATOM 719 C CA . ASP A 1 87 ? -16.550 4.860 4.165 1.00 81.38 87 ASP A CA 1
ATOM 720 C C . ASP A 1 87 ? -17.533 4.257 3.147 1.00 81.38 87 ASP A C 1
ATOM 722 O O . ASP A 1 87 ? -18.748 4.368 3.306 1.00 81.38 87 ASP A O 1
ATOM 726 N N . GLU A 1 88 ? -17.010 3.604 2.108 1.00 85.19 88 GLU A N 1
ATOM 727 C CA . GLU A 1 88 ? -17.772 3.125 0.947 1.00 85.19 88 GLU A CA 1
ATOM 728 C C . GLU A 1 88 ? -17.854 1.591 0.870 1.00 85.19 88 GLU A C 1
ATOM 730 O O . GLU A 1 88 ? -18.576 1.039 0.040 1.00 85.19 88 GLU A O 1
ATOM 735 N N . GLY A 1 89 ? -17.152 0.889 1.765 1.00 80.81 89 GLY A N 1
ATOM 736 C CA . GLY A 1 89 ? -17.047 -0.568 1.772 1.00 80.81 89 GLY A CA 1
ATOM 737 C C . GLY A 1 89 ? -16.040 -1.116 0.756 1.00 80.81 89 GLY A C 1
ATOM 738 O O . GLY A 1 89 ? -15.488 -0.401 -0.077 1.00 80.81 89 GLY A O 1
ATOM 739 N N . MET A 1 90 ? -15.811 -2.431 0.808 1.00 85.06 90 MET A N 1
ATOM 740 C CA . MET A 1 90 ? -14.746 -3.111 0.048 1.00 85.06 90 MET A CA 1
ATOM 741 C C . MET A 1 90 ? -14.918 -3.084 -1.482 1.00 85.06 90 MET A C 1
ATOM 743 O O . MET A 1 90 ? -14.005 -3.486 -2.191 1.00 85.06 90 MET A O 1
ATOM 747 N N . GLN A 1 91 ? -16.049 -2.604 -2.010 1.00 87.50 91 GLN A N 1
ATOM 748 C CA . GLN A 1 91 ? -16.321 -2.584 -3.454 1.00 87.50 91 GLN A CA 1
ATOM 749 C C . GLN A 1 91 ? -15.324 -1.721 -4.229 1.00 87.50 91 GLN A C 1
ATOM 751 O O . GLN A 1 91 ? -14.880 -2.120 -5.300 1.00 87.50 91 GLN A O 1
ATOM 756 N N . MET A 1 92 ? -14.932 -0.565 -3.681 1.00 87.25 92 MET A N 1
ATOM 757 C CA . MET A 1 92 ? -13.931 0.292 -4.327 1.00 87.25 92 MET A CA 1
ATOM 758 C C . MET A 1 92 ? -12.573 -0.402 -4.433 1.00 87.25 92 MET A C 1
ATOM 760 O O . MET A 1 92 ? -11.870 -0.236 -5.425 1.00 87.25 92 MET A O 1
ATOM 764 N N . TYR A 1 93 ? -12.231 -1.197 -3.420 1.00 90.88 93 TYR A N 1
ATOM 765 C CA . TYR A 1 93 ? -11.002 -1.974 -3.404 1.00 90.88 93 TYR A CA 1
ATOM 766 C C . TYR A 1 93 ? -11.045 -3.150 -4.382 1.00 90.88 93 TYR A C 1
ATOM 768 O O . TYR A 1 93 ? -10.123 -3.335 -5.168 1.00 90.88 93 TYR A O 1
ATOM 776 N N . GLN A 1 94 ? -12.157 -3.887 -4.403 1.00 91.75 94 GLN A N 1
ATOM 777 C CA . GLN A 1 94 ? -12.391 -4.959 -5.372 1.00 91.75 94 GLN A CA 1
ATOM 778 C C . GLN A 1 94 ? -12.296 -4.451 -6.811 1.00 91.75 94 GLN A C 1
ATOM 780 O O . GLN A 1 94 ? -11.602 -5.051 -7.621 1.00 91.75 94 GLN A O 1
ATOM 785 N N . HIS A 1 95 ? -12.925 -3.315 -7.107 1.00 94.00 95 HIS A N 1
ATOM 786 C CA . HIS A 1 95 ? -12.902 -2.731 -8.443 1.00 94.00 95 HIS A CA 1
ATOM 787 C C . HIS A 1 95 ? -11.484 -2.362 -8.895 1.00 94.00 95 HIS A C 1
ATOM 789 O O . HIS A 1 95 ? -11.096 -2.690 -10.010 1.00 94.00 95 HIS A O 1
ATOM 795 N N . PHE A 1 96 ? -10.682 -1.753 -8.015 1.00 94.50 96 PHE A N 1
ATOM 796 C CA . PHE A 1 96 ? -9.271 -1.488 -8.304 1.00 94.50 96 PHE A CA 1
ATOM 797 C C . PHE A 1 96 ? -8.505 -2.778 -8.647 1.00 94.50 96 PHE A C 1
ATOM 799 O O . PHE A 1 96 ? -7.758 -2.817 -9.622 1.00 94.50 96 PHE A O 1
ATOM 806 N N . LEU A 1 97 ? -8.715 -3.845 -7.871 1.00 93.25 97 LEU A N 1
ATOM 807 C CA . LEU A 1 97 ? -8.074 -5.142 -8.098 1.00 93.25 97 LEU A CA 1
ATOM 808 C C . LEU A 1 97 ? -8.520 -5.826 -9.400 1.00 93.25 97 LEU A C 1
ATOM 810 O O . LEU A 1 97 ? -7.723 -6.523 -10.020 1.00 93.25 97 LEU A O 1
ATOM 814 N N . GLU A 1 98 ? -9.760 -5.618 -9.841 1.00 93.06 98 GLU A N 1
ATOM 815 C CA . GLU A 1 98 ? -10.263 -6.110 -11.132 1.00 93.06 98 GLU A CA 1
ATOM 816 C C . GLU A 1 98 ? -9.675 -5.352 -12.332 1.00 93.06 98 GLU A C 1
ATOM 818 O O . GLU A 1 98 ? -9.527 -5.927 -13.411 1.00 93.06 98 GLU A O 1
ATOM 823 N N . GLU A 1 99 ? -9.355 -4.067 -12.163 1.00 93.06 99 GLU A N 1
ATOM 824 C CA . GLU A 1 99 ? -8.788 -3.210 -13.213 1.00 93.06 99 GLU A CA 1
ATOM 825 C C . GLU A 1 99 ? -7.260 -3.326 -13.342 1.00 93.06 99 GLU A C 1
ATOM 827 O O . GLU A 1 99 ? -6.680 -2.813 -14.305 1.00 93.06 99 GLU A O 1
ATOM 832 N N . LEU A 1 100 ? -6.601 -4.013 -12.405 1.00 90.50 100 LEU A N 1
ATOM 833 C CA . LEU A 1 100 ? -5.159 -4.236 -12.442 1.00 90.50 100 LEU A CA 1
ATOM 834 C C . LEU A 1 100 ? -4.750 -5.038 -13.692 1.00 90.50 100 LEU A C 1
ATOM 836 O O . LEU A 1 100 ? -5.342 -6.082 -13.987 1.00 90.50 100 LEU A O 1
ATOM 840 N N . PRO A 1 101 ? -3.714 -4.595 -14.433 1.00 85.62 101 PRO A N 1
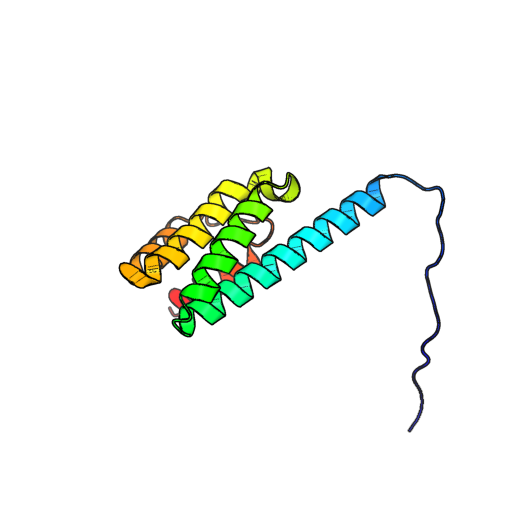ATOM 841 C CA . PRO A 1 101 ? -3.201 -5.350 -15.568 1.00 85.62 101 PRO A CA 1
ATOM 842 C C . PRO A 1 101 ? -2.776 -6.761 -15.153 1.00 85.62 101 PRO A C 1
ATOM 844 O O . PRO A 1 101 ? -2.058 -6.944 -14.170 1.00 85.62 101 PRO A O 1
ATOM 847 N N . SER A 1 102 ? -3.170 -7.768 -15.937 1.00 83.62 102 SER A N 1
ATOM 848 C CA . SER A 1 102 ? -2.852 -9.177 -15.654 1.00 83.62 102 SER A CA 1
ATOM 849 C C . SER A 1 102 ? -1.350 -9.486 -15.638 1.00 83.62 102 SER A C 1
ATOM 851 O O . SER A 1 102 ? -0.939 -10.523 -15.129 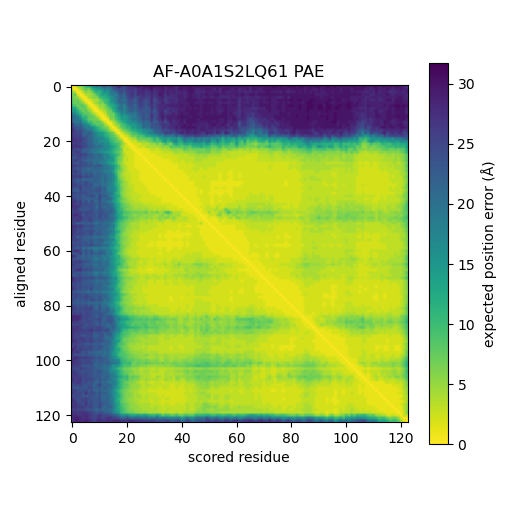1.00 83.62 102 SER A O 1
ATOM 853 N N . ASP A 1 103 ? -0.543 -8.625 -16.253 1.00 85.50 103 ASP A N 1
ATOM 854 C CA . ASP A 1 103 ? 0.912 -8.709 -16.356 1.00 85.50 103 ASP A CA 1
ATOM 855 C C . ASP A 1 103 ? 1.635 -7.674 -15.482 1.00 85.50 103 ASP A C 1
ATOM 857 O O . ASP A 1 103 ? 2.829 -7.456 -15.669 1.00 85.50 103 ASP A O 1
ATOM 861 N N . TYR A 1 104 ? 0.944 -7.049 -14.522 1.00 88.56 104 TYR A N 1
ATOM 862 C CA . TYR A 1 104 ? 1.574 -6.113 -13.598 1.00 88.56 104 TYR A CA 1
ATOM 863 C C . TYR A 1 104 ? 2.648 -6.807 -12.739 1.00 88.56 104 TYR A C 1
ATOM 865 O O . TYR A 1 104 ? 2.348 -7.650 -11.886 1.00 88.56 104 TYR A O 1
ATOM 873 N N . ASP A 1 105 ? 3.904 -6.408 -12.953 1.00 90.44 105 ASP A N 1
ATOM 874 C CA . ASP A 1 105 ? 5.115 -6.920 -12.301 1.00 90.44 105 ASP A CA 1
ATOM 875 C C . ASP A 1 105 ? 5.855 -5.845 -11.483 1.00 90.44 105 ASP A C 1
ATOM 877 O O . ASP A 1 105 ? 7.042 -5.980 -11.176 1.00 90.44 105 ASP A O 1
ATOM 881 N N . GLY A 1 106 ? 5.132 -4.790 -11.097 1.00 89.38 106 GLY A N 1
ATOM 882 C CA . GLY A 1 106 ? 5.665 -3.637 -10.383 1.00 89.38 106 GLY A CA 1
ATOM 883 C C . GLY A 1 106 ? 6.316 -3.950 -9.035 1.00 89.38 106 GLY A C 1
ATOM 884 O O . GLY A 1 106 ? 6.246 -5.062 -8.499 1.00 89.38 106 GLY A O 1
ATOM 885 N N . ILE A 1 107 ? 6.935 -2.925 -8.451 1.00 84.94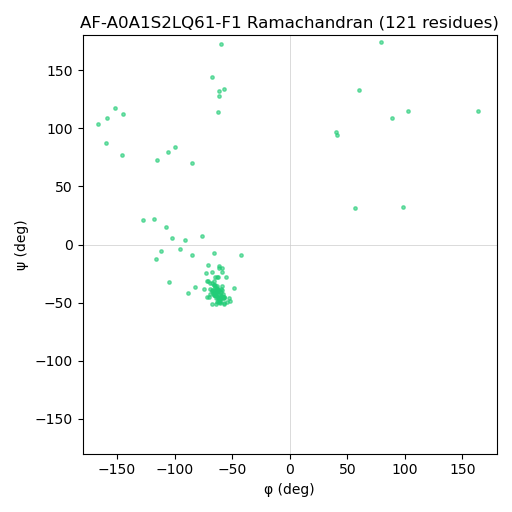 107 ILE A N 1
ATOM 886 C CA . ILE A 1 107 ? 7.873 -3.029 -7.319 1.00 84.94 107 ILE A CA 1
ATOM 887 C C . ILE A 1 107 ? 7.317 -3.681 -6.039 1.00 84.94 107 ILE A C 1
ATOM 889 O O . ILE A 1 107 ? 8.104 -4.154 -5.219 1.00 84.94 107 ILE A O 1
ATOM 893 N N . ILE A 1 108 ? 5.991 -3.731 -5.879 1.00 86.56 108 ILE A N 1
ATOM 894 C CA . ILE A 1 108 ? 5.290 -4.405 -4.770 1.00 86.56 108 ILE A CA 1
ATOM 895 C C . ILE A 1 108 ? 4.204 -5.384 -5.245 1.00 86.56 108 ILE A C 1
ATOM 897 O O . ILE A 1 108 ? 3.262 -5.672 -4.506 1.00 86.56 108 ILE A O 1
ATOM 901 N N . SER A 1 109 ? 4.284 -5.842 -6.494 1.00 90.38 109 SER A N 1
ATOM 902 C CA . SER A 1 109 ? 3.266 -6.690 -7.129 1.00 90.38 109 SER A CA 1
ATOM 903 C C . SER A 1 109 ? 2.834 -7.874 -6.258 1.00 90.38 109 SER A C 1
ATOM 905 O O . SER A 1 109 ? 1.645 -8.160 -6.197 1.00 90.38 109 SER A O 1
ATOM 907 N N . GLU A 1 110 ? 3.753 -8.493 -5.512 1.00 89.12 110 GLU A N 1
ATOM 908 C CA . GLU A 1 110 ? 3.457 -9.584 -4.571 1.00 89.12 110 GLU A CA 1
ATOM 909 C C . GLU A 1 110 ? 2.332 -9.240 -3.578 1.00 89.12 110 GLU A C 1
ATOM 911 O O . GLU A 1 110 ? 1.373 -9.996 -3.476 1.00 89.12 110 GLU A O 1
ATOM 916 N N . ILE A 1 111 ? 2.378 -8.074 -2.926 1.00 89.88 111 ILE A N 1
ATOM 917 C CA . ILE A 1 111 ? 1.373 -7.661 -1.925 1.00 89.88 111 ILE A CA 1
ATOM 918 C C . ILE A 1 111 ? -0.003 -7.467 -2.566 1.00 89.88 111 ILE A C 1
ATOM 920 O O . ILE A 1 111 ? -1.027 -7.868 -2.018 1.00 89.88 111 ILE A O 1
ATOM 924 N N . ILE A 1 112 ? -0.026 -6.842 -3.740 1.00 92.31 112 ILE A N 1
ATOM 925 C CA . ILE A 1 112 ? -1.261 -6.585 -4.482 1.00 92.31 112 ILE A CA 1
ATOM 926 C C . ILE A 1 112 ? -1.880 -7.912 -4.940 1.00 92.31 112 ILE A C 1
ATOM 928 O O . ILE A 1 112 ? -3.089 -8.112 -4.816 1.00 92.31 112 ILE A O 1
ATOM 932 N N . TRP A 1 113 ? -1.053 -8.844 -5.419 1.00 91.56 113 TRP A N 1
ATOM 933 C CA . TRP A 1 113 ? -1.499 -10.168 -5.844 1.00 91.56 113 TRP A CA 1
ATOM 934 C C . TRP A 1 113 ? -1.923 -11.059 -4.671 1.00 91.56 113 TRP A C 1
ATOM 936 O O . TRP A 1 113 ? -2.832 -11.873 -4.836 1.00 91.56 113 TRP A O 1
ATOM 946 N N . GLU A 1 114 ? -1.331 -10.915 -3.484 1.00 91.00 114 GLU A N 1
ATOM 947 C CA . GLU A 1 114 ? -1.838 -11.553 -2.263 1.00 91.00 114 GLU A CA 1
ATOM 948 C C . GLU A 1 114 ? -3.287 -11.138 -1.992 1.00 91.00 114 GLU A C 1
ATOM 950 O O . GLU A 1 114 ? -4.149 -12.001 -1.826 1.00 91.00 114 GLU A O 1
ATOM 955 N N . ASP A 1 115 ? -3.575 -9.835 -2.014 1.00 90.06 115 ASP A N 1
ATOM 956 C CA . ASP A 1 115 ? -4.928 -9.333 -1.771 1.00 90.06 115 ASP A CA 1
ATOM 957 C C . ASP A 1 115 ? -5.913 -9.726 -2.873 1.00 90.06 115 ASP A C 1
ATOM 959 O O . ASP A 1 115 ? -7.040 -10.128 -2.571 1.00 90.06 115 ASP A O 1
ATOM 963 N N . TYR A 1 116 ? -5.477 -9.695 -4.135 1.00 90.75 116 TYR A N 1
ATOM 964 C CA . TYR A 1 116 ? -6.260 -10.221 -5.251 1.00 90.75 116 TYR A CA 1
ATOM 965 C C . TYR A 1 116 ? -6.675 -11.675 -4.996 1.00 90.75 116 TYR A C 1
ATOM 967 O O . TYR A 1 116 ? -7.851 -12.017 -5.089 1.00 90.75 116 TYR A O 1
ATOM 975 N N . ASN A 1 117 ? -5.728 -12.536 -4.617 1.00 90.19 117 ASN A N 1
ATOM 976 C CA . ASN A 1 117 ? -6.001 -13.953 -4.383 1.00 90.19 117 ASN A CA 1
ATOM 977 C C . ASN A 1 117 ? -6.856 -14.198 -3.133 1.00 90.19 117 ASN A C 1
ATOM 979 O O . ASN A 1 117 ? -7.668 -15.116 -3.128 1.00 90.19 117 ASN A O 1
ATOM 983 N N . VAL A 1 118 ? -6.720 -13.388 -2.082 1.00 88.00 118 VAL A N 1
ATOM 984 C CA . VAL A 1 118 ? -7.597 -13.477 -0.901 1.00 88.00 118 VAL A CA 1
ATOM 985 C C . VAL A 1 118 ? -9.047 -13.133 -1.254 1.00 88.00 118 VAL A C 1
ATOM 987 O O . VAL A 1 118 ? -9.971 -13.712 -0.686 1.00 88.00 118 VAL A O 1
ATOM 990 N N . ILE A 1 119 ? -9.255 -12.192 -2.176 1.00 86.94 119 ILE A N 1
ATOM 991 C CA . ILE A 1 119 ? -10.583 -11.685 -2.534 1.00 86.94 119 ILE A CA 1
ATOM 992 C C . ILE A 1 119 ? -11.248 -12.514 -3.641 1.00 86.94 119 ILE A C 1
ATOM 994 O O . ILE A 1 119 ? -12.448 -12.773 -3.555 1.00 86.94 119 ILE A O 1
ATOM 998 N N . PHE A 1 120 ? -10.493 -12.914 -4.666 1.00 88.75 120 PHE A N 1
ATOM 999 C CA . PHE A 1 120 ? -11.008 -13.571 -5.875 1.00 88.75 120 PHE A CA 1
ATOM 1000 C C . PHE A 1 120 ? -10.500 -15.002 -6.073 1.00 88.75 120 PHE A C 1
ATOM 1002 O O . PHE A 1 120 ? -11.011 -15.709 -6.932 1.00 88.75 120 PHE A O 1
ATOM 1009 N N . GLY A 1 121 ? -9.487 -15.440 -5.321 1.00 80.00 121 GLY A N 1
ATOM 1010 C CA . GLY A 1 121 ? -8.793 -16.714 -5.543 1.00 80.00 121 GLY A CA 1
ATOM 1011 C C . GLY A 1 121 ? -9.548 -17.966 -5.092 1.00 80.00 121 GLY A C 1
ATOM 1012 O O . GLY A 1 121 ? -8.973 -19.052 -5.133 1.00 80.00 121 GLY A O 1
ATOM 1013 N N . GLU A 1 122 ? -10.811 -17.843 -4.677 1.00 67.19 122 GLU A N 1
ATOM 1014 C CA . GLU A 1 122 ? -11.707 -18.989 -4.512 1.00 67.19 122 GLU A CA 1
ATOM 1015 C C . GLU A 1 122 ? -12.644 -19.120 -5.723 1.00 67.19 122 GLU A C 1
ATOM 1017 O O . GLU A 1 122 ? -13.793 -18.683 -5.682 1.00 67.19 122 GLU A O 1
ATOM 1022 N N . ASP A 1 123 ? -12.120 -19.771 -6.769 1.00 52.53 123 ASP A N 1
ATOM 1023 C CA . ASP A 1 123 ? -12.854 -20.540 -7.789 1.00 52.53 123 ASP A CA 1
ATOM 1024 C C . ASP A 1 123 ? -12.151 -21.895 -8.026 1.00 52.53 123 ASP A C 1
ATOM 1026 O O . ASP A 1 123 ? -10.946 -21.908 -8.380 1.00 52.53 123 ASP A O 1
#

Sequence (123 aa):
MKKYIFILIIFVISSIGCSQEANVEKELQKNEMVDLLTDYRENLSLFKYVEVEQLYIEIKNMLTKDVFAEDREVLEGYVESLYRAKDEGMQMYQHFLEELPSDYDGIISEIIWEDYNVIFGED

pLDDT: mean 81.78, std 17.65, range [33.28, 95.94]

Mean predicted aligned error: 9.34 Å

Secondary structure (DSSP, 8-state):
-------------TTS-THHHHHHHHHHHHHHHHHHHHHHHHHHHTT-HHHHHHHHHHHHHHTTSGGGTTTHHHHHHHHHHHHHHHHH-THHHHHHHHHS-TT---TTHHHHHHHHHHHH---

Radius of gyration: 18.51 Å; Cα contacts (8 Å, |Δi|>4): 64; chains: 1; bounding box: 54×39×39 Å

Organism: NCBI:txid85682

Solvent-accessible surface area (backbone atoms only — not comparable to full-atom values): 7504 Å² total; per-residue (Å²): 131,88,87,81,88,90,76,90,85,81,97,76,68,93,89,74,65,79,66,59,61,53,51,51,50,48,53,49,54,51,52,54,50,51,52,49,54,50,55,36,54,52,30,54,78,67,68,37,61,70,62,31,54,51,42,51,52,53,50,58,58,54,49,72,41,75,89,32,62,89,43,33,68,61,54,48,51,54,52,50,22,55,59,45,25,79,84,71,35,61,61,53,34,52,51,53,58,69,69,50,62,97,78,63,76,49,99,60,33,68,63,57,50,50,52,43,43,76,74,64,57,84,123

Foldseek 3Di:
DDDDDDDDDDPDDDPDDPPVVVVVVLVVLLVVLVVLVVQLLVCLVVVVVVSNVVSLVVNLVSLVDPSNVVVSVLSNQQSVLSNCCSPPNNVSVLVSLVPDDPPDPDSPVVVSVVVNCVVPVPD